Protein AF-A0A9D2L9Q8-F1 (afdb_monomer)

Foldseek 3Di:
DQEKEFEPPDDPVVVVVVVVVCVVVVHWYFHDHAQCVVQVVVVHRGHGMDDDPDNVVSVVVVVVVPPPDGDRPPPD

pLDDT: mean 82.87, std 16.71, range [31.78, 94.69]

Secondary structure (DSSP, 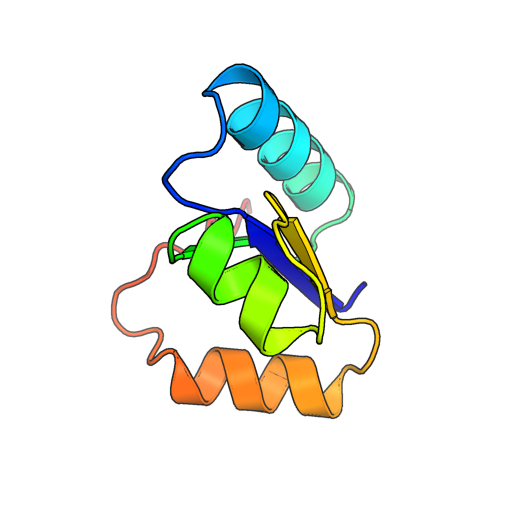8-state):
--EEEE-TTS-HHHHHHHHHHHHHHT--EEE-S-HHHHHHHTTSS--SEEEE--HHHHHHHHHHTT-SSS------

Radius of gyration: 11.92 Å; Cα contacts (8 Å, |Δi|>4): 110; chains: 1; bounding box: 26×24×36 Å

Mean predicted aligned error: 6.33 Å

InterPro domains:
  IPR004038 Ribosomal protein eL8/eL30/eS12/Gadd45 [PF01248] (2-60)
  IPR029064 Ribosomal protein eL30-like superfamily [G3DSA:3.30.1330.30] (1-67)
  IPR029064 Ribosomal protein eL30-like superfamily [SSF55315] (2-65)

Structure (mmCIF, N/CA/C/O backbone):
data_AF-A0A9D2L9Q8-F1
#
_entry.id   AF-A0A9D2L9Q8-F1
#
loop_
_atom_site.group_PDB
_atom_site.id
_atom_site.type_symbol
_atom_site.label_atom_id
_atom_site.label_alt_id
_atom_site.label_comp_id
_atom_site.label_asym_id
_atom_site.label_entity_id
_atom_site.label_seq_id
_atom_site.pdbx_PDB_ins_code
_atom_site.Cartn_x
_atom_site.Cartn_y
_atom_site.Cartn_z
_atom_site.occupancy
_atom_site.B_iso_or_equiv
_atom_site.auth_seq_id
_atom_site.auth_comp_id
_atom_site.auth_asym_id
_atom_site.auth_atom_id
_atom_site.pdbx_PDB_model_num
ATOM 1 N N . SER A 1 1 ? -9.564 2.299 1.889 1.00 80.00 1 SER A N 1
ATOM 2 C CA . SER A 1 1 ? -8.526 1.253 1.837 1.00 80.00 1 SER A CA 1
ATOM 3 C C . SER A 1 1 ? -8.547 0.390 3.082 1.00 80.00 1 SER A C 1
ATOM 5 O O . SER A 1 1 ? -8.554 0.920 4.187 1.00 80.00 1 SER A O 1
ATOM 7 N N . HIS A 1 2 ? -8.550 -0.930 2.902 1.00 90.00 2 HIS A N 1
ATOM 8 C CA . HIS A 1 2 ? -8.521 -1.931 3.973 1.00 90.00 2 HIS A CA 1
ATOM 9 C C . HIS A 1 2 ? -7.149 -2.589 4.160 1.00 90.00 2 HIS A C 1
ATOM 11 O O . HIS A 1 2 ? -6.899 -3.149 5.220 1.00 90.00 2 HIS A O 1
ATOM 17 N N . LEU A 1 3 ? -6.266 -2.516 3.160 1.00 89.88 3 LEU A N 1
ATOM 18 C CA . LEU A 1 3 ? -4.878 -2.980 3.222 1.00 89.88 3 LEU A CA 1
ATOM 19 C C . LEU A 1 3 ? -4.033 -2.168 2.240 1.00 89.88 3 LEU A C 1
ATOM 21 O O . LEU A 1 3 ? -4.483 -1.874 1.133 1.00 89.88 3 LEU A O 1
ATOM 25 N N . VAL A 1 4 ? -2.813 -1.816 2.633 1.00 91.62 4 VAL A N 1
ATOM 26 C CA . VAL A 1 4 ? -1.830 -1.170 1.758 1.00 91.62 4 VAL A CA 1
ATOM 27 C C . VAL A 1 4 ? -0.602 -2.063 1.649 1.00 91.62 4 VAL A C 1
ATOM 29 O O . VAL A 1 4 ? -0.076 -2.518 2.659 1.00 91.62 4 VAL A O 1
ATOM 32 N N . ILE A 1 5 ? -0.124 -2.298 0.430 1.00 91.25 5 ILE A N 1
ATOM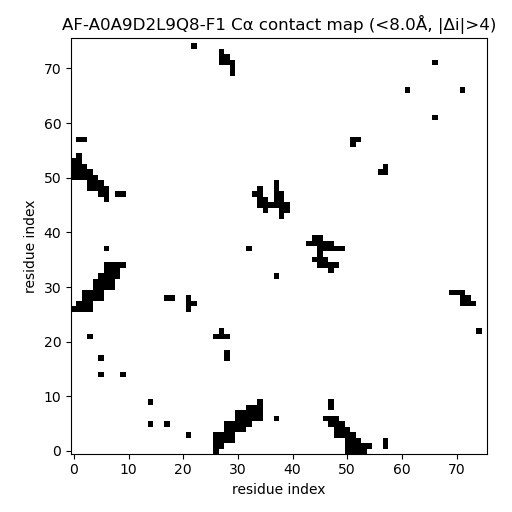 33 C CA . ILE A 1 5 ? 1.131 -3.013 0.184 1.00 91.25 5 ILE A CA 1
ATOM 34 C C . ILE A 1 5 ? 2.091 -2.055 -0.504 1.00 91.25 5 ILE A C 1
ATOM 36 O O . ILE A 1 5 ? 1.721 -1.364 -1.452 1.00 91.25 5 ILE A O 1
ATOM 40 N N . VAL A 1 6 ? 3.321 -1.982 -0.022 1.00 92.38 6 VAL A N 1
ATOM 41 C CA . VAL A 1 6 ? 4.382 -1.160 -0.604 1.00 92.38 6 VAL A CA 1
ATOM 42 C C . VAL A 1 6 ? 5.538 -2.077 -0.970 1.00 92.38 6 VAL A C 1
ATOM 44 O O . VAL A 1 6 ? 5.884 -2.976 -0.212 1.00 92.38 6 VAL A O 1
ATOM 47 N N . SER A 1 7 ? 6.140 -1.854 -2.132 1.00 93.31 7 SER A N 1
ATOM 48 C CA . SER A 1 7 ? 7.292 -2.638 -2.567 1.00 93.31 7 SER A CA 1
ATOM 49 C C . SER A 1 7 ? 8.473 -2.449 -1.613 1.00 93.31 7 SER A C 1
ATOM 51 O O . SER A 1 7 ? 8.745 -1.343 -1.132 1.00 93.31 7 SER A O 1
ATOM 53 N N . GLU A 1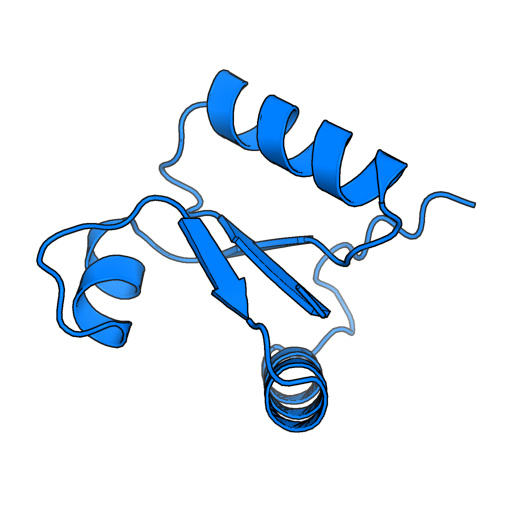 8 ? 9.237 -3.513 -1.400 1.00 90.38 8 GLU A N 1
ATOM 54 C CA . GLU A 1 8 ? 10.490 -3.471 -0.646 1.00 90.38 8 GLU A CA 1
ATOM 55 C C . GLU A 1 8 ? 11.566 -2.626 -1.350 1.00 90.38 8 GLU A C 1
ATOM 57 O O . GLU A 1 8 ? 12.441 -2.069 -0.688 1.00 90.38 8 GLU A O 1
ATOM 62 N N . GLU A 1 9 ? 11.447 -2.416 -2.662 1.00 92.75 9 GLU A N 1
ATOM 63 C CA . GLU A 1 9 ? 12.314 -1.540 -3.461 1.00 92.75 9 GLU A CA 1
ATOM 64 C C . GLU A 1 9 ? 11.839 -0.076 -3.496 1.00 92.75 9 GLU A C 1
ATOM 66 O O . GLU A 1 9 ? 12.409 0.779 -4.192 1.00 92.75 9 GLU A O 1
ATOM 71 N N . ALA A 1 10 ? 10.744 0.250 -2.803 1.00 90.25 10 ALA A N 1
ATOM 72 C CA . ALA A 1 10 ? 10.355 1.640 -2.607 1.00 90.25 10 ALA A CA 1
ATOM 73 C C . ALA A 1 10 ? 11.431 2.381 -1.793 1.00 90.25 10 ALA A C 1
ATOM 75 O O . ALA A 1 10 ? 12.098 1.798 -0.938 1.00 90.25 10 ALA A O 1
ATOM 76 N N . SER A 1 11 ? 11.593 3.683 -2.041 1.00 91.75 11 SER A N 1
ATOM 77 C CA . SER A 1 11 ? 12.541 4.489 -1.268 1.00 91.75 11 SER A CA 1
ATOM 78 C C . SER A 1 11 ? 12.107 4.590 0.195 1.00 91.75 11 SER A C 1
ATOM 80 O O . SER A 1 11 ? 10.914 4.510 0.509 1.00 91.75 11 SER A O 1
ATOM 82 N N . ASP A 1 12 ? 13.056 4.832 1.099 1.00 91.88 12 ASP A N 1
ATOM 83 C CA . ASP A 1 12 ? 12.753 4.975 2.527 1.00 91.88 12 ASP A CA 1
ATOM 84 C C . ASP A 1 12 ? 11.769 6.114 2.803 1.00 91.88 12 ASP A C 1
ATOM 86 O O . ASP A 1 12 ? 10.901 5.989 3.666 1.00 91.88 12 ASP A O 1
ATOM 90 N N . ASN A 1 13 ? 11.848 7.204 2.032 1.00 91.50 13 ASN A N 1
ATOM 91 C CA . ASN A 1 13 ? 10.883 8.299 2.115 1.00 91.50 13 ASN A CA 1
ATOM 92 C C . ASN A 1 13 ? 9.471 7.829 1.755 1.00 91.50 13 ASN A C 1
ATOM 94 O O . ASN A 1 13 ? 8.523 8.165 2.461 1.00 91.50 13 ASN A O 1
ATOM 98 N N . THR A 1 14 ? 9.324 7.026 0.697 1.00 88.06 14 THR A N 1
ATOM 99 C CA . THR A 1 14 ? 8.032 6.447 0.316 1.00 88.06 14 THR A CA 1
ATOM 100 C C . THR A 1 14 ? 7.522 5.511 1.406 1.00 88.06 14 THR A C 1
ATOM 102 O O . THR A 1 14 ? 6.397 5.689 1.866 1.00 88.06 14 THR A O 1
ATOM 105 N N . LYS A 1 15 ? 8.348 4.576 1.890 1.00 90.75 15 LYS A N 1
ATOM 106 C CA . LYS A 1 15 ? 7.960 3.657 2.972 1.00 90.75 15 LYS A CA 1
ATOM 107 C C . LYS A 1 15 ? 7.498 4.424 4.211 1.00 90.75 15 LYS A C 1
ATOM 109 O O . LYS A 1 15 ? 6.398 4.186 4.690 1.00 90.75 15 LYS A O 1
ATOM 114 N N . LYS A 1 16 ? 8.271 5.413 4.673 1.00 92.62 16 LYS A N 1
ATOM 115 C CA . LYS A 1 16 ? 7.906 6.262 5.821 1.00 92.62 16 LYS A CA 1
ATOM 116 C C . LYS A 1 16 ? 6.607 7.030 5.596 1.00 92.62 16 LYS A C 1
ATOM 118 O O . LYS A 1 16 ? 5.768 7.059 6.489 1.00 92.62 16 LYS A O 1
ATOM 123 N N . MET A 1 17 ? 6.425 7.636 4.423 1.00 92.75 17 MET A N 1
ATOM 124 C CA . MET A 1 17 ? 5.207 8.382 4.100 1.00 92.75 17 MET A CA 1
ATOM 125 C C . MET A 1 17 ? 3.969 7.480 4.164 1.00 92.75 17 MET A C 1
ATOM 127 O O . MET A 1 17 ? 2.987 7.838 4.813 1.00 92.75 17 MET A O 1
ATOM 131 N N . PHE A 1 18 ? 4.026 6.297 3.542 1.00 90.38 18 PHE A N 1
ATOM 132 C CA . PHE A 1 18 ? 2.916 5.345 3.563 1.00 90.38 18 PHE A CA 1
ATOM 133 C C . PHE A 1 18 ? 2.678 4.777 4.962 1.00 90.38 18 PHE A C 1
ATOM 135 O O . PHE A 1 18 ? 1.528 4.729 5.388 1.00 90.38 18 PHE A O 1
ATOM 142 N N . THR A 1 19 ? 3.729 4.430 5.710 1.00 89.31 19 THR A N 1
ATOM 143 C CA . THR A 1 19 ? 3.605 3.969 7.100 1.00 89.31 19 THR A CA 1
ATOM 144 C C . THR A 1 19 ? 2.959 5.028 7.987 1.00 89.31 19 THR A C 1
ATOM 146 O O . THR A 1 19 ? 2.028 4.709 8.717 1.00 89.31 19 THR A O 1
ATOM 149 N N . ASN A 1 20 ? 3.378 6.294 7.891 1.00 91.69 20 ASN A N 1
ATOM 150 C CA . ASN A 1 20 ? 2.798 7.382 8.682 1.00 91.69 20 ASN A CA 1
ATOM 151 C C . ASN A 1 20 ? 1.313 7.593 8.361 1.00 91.69 20 ASN A C 1
ATOM 153 O O . ASN A 1 20 ? 0.506 7.789 9.267 1.00 91.69 20 ASN A O 1
ATOM 157 N N . MET A 1 21 ? 0.941 7.529 7.080 1.00 89.75 21 MET A N 1
ATOM 158 C CA . MET A 1 21 ? -0.461 7.643 6.676 1.00 89.75 21 MET A CA 1
ATOM 159 C C . MET A 1 21 ? -1.288 6.452 7.148 1.00 89.75 21 MET A C 1
ATOM 161 O O . MET A 1 21 ? -2.346 6.638 7.742 1.00 89.75 21 MET A O 1
ATOM 165 N N . CYS A 1 22 ? -0.791 5.234 6.956 1.00 88.94 22 CYS A N 1
ATOM 166 C CA . CYS A 1 22 ? -1.475 4.022 7.392 1.00 88.94 22 CYS A CA 1
ATOM 167 C C . CYS A 1 22 ? -1.633 3.976 8.919 1.00 88.94 22 CYS A C 1
ATOM 169 O O . CYS A 1 22 ? -2.707 3.625 9.400 1.00 88.94 22 CYS A O 1
ATOM 171 N N . ALA A 1 23 ? -0.631 4.431 9.676 1.00 89.25 23 ALA A N 1
ATOM 172 C CA . ALA A 1 23 ? -0.714 4.566 11.129 1.00 89.25 23 ALA A CA 1
ATOM 173 C C . ALA A 1 23 ? -1.787 5.584 11.555 1.00 89.25 23 ALA A C 1
ATOM 175 O O . ALA A 1 23 ? -2.587 5.298 12.443 1.00 89.25 23 ALA A O 1
ATOM 176 N N . TYR A 1 24 ? -1.856 6.745 10.892 1.00 89.38 24 TYR A N 1
ATOM 177 C CA . TYR A 1 24 ? -2.860 7.773 11.189 1.00 89.38 24 TYR A CA 1
ATOM 178 C C . TYR A 1 24 ? -4.294 7.297 10.905 1.00 89.38 24 TYR A C 1
ATOM 180 O O . TYR A 1 24 ? -5.183 7.462 11.740 1.00 89.38 24 TYR A O 1
ATOM 188 N N . TYR A 1 25 ? -4.518 6.665 9.750 1.00 87.62 25 TYR A N 1
ATOM 189 C CA . TYR A 1 25 ? -5.834 6.158 9.343 1.00 87.62 25 TYR A CA 1
ATOM 190 C C . TYR A 1 25 ? -6.159 4.762 9.902 1.00 87.62 25 TYR A C 1
ATOM 192 O O . TYR A 1 25 ? -7.240 4.243 9.629 1.00 87.62 25 TYR A O 1
ATOM 200 N N . LYS A 1 26 ? -5.251 4.161 10.687 1.00 88.00 26 LYS A N 1
ATOM 201 C CA . LYS A 1 26 ? -5.360 2.802 11.250 1.00 88.00 26 LYS A CA 1
ATOM 202 C C . LYS A 1 26 ? -5.637 1.730 10.190 1.00 88.00 26 LYS A C 1
ATOM 204 O O . LYS A 1 26 ? -6.467 0.843 10.378 1.00 88.00 26 LYS A O 1
ATOM 209 N N . VAL A 1 27 ? -4.936 1.826 9.065 1.00 88.06 27 VAL A N 1
ATOM 210 C CA . VAL A 1 27 ? -5.000 0.859 7.964 1.00 88.06 27 VAL A CA 1
ATOM 211 C C . VAL A 1 27 ? -3.753 -0.028 8.028 1.00 88.06 27 VAL A C 1
ATOM 213 O O . VAL A 1 27 ? -2.656 0.500 8.204 1.00 88.06 27 VAL A 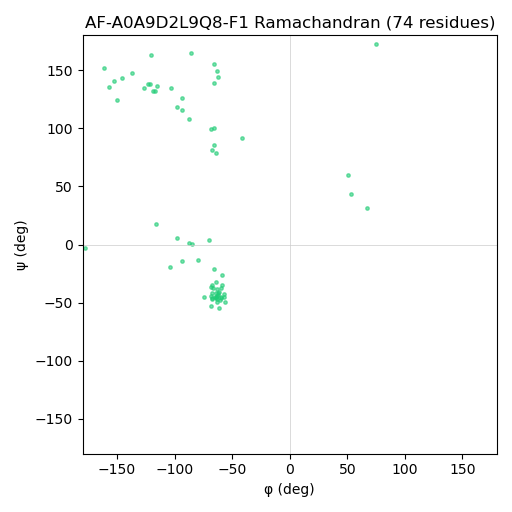O 1
ATOM 216 N N . PRO A 1 28 ? -3.869 -1.358 7.888 1.00 86.00 28 PRO A N 1
ATOM 217 C CA . PRO A 1 28 ? -2.703 -2.230 7.872 1.00 86.00 28 PRO A CA 1
ATOM 218 C C . PRO A 1 28 ? -1.839 -1.968 6.634 1.00 86.00 28 PRO A C 1
ATOM 220 O O . PRO A 1 28 ? -2.346 -1.792 5.521 1.00 86.00 28 PRO A O 1
ATOM 223 N N . ILE A 1 29 ? -0.524 -1.969 6.844 1.00 88.62 29 ILE A N 1
ATOM 224 C CA . ILE A 1 29 ? 0.490 -1.801 5.804 1.00 88.62 29 ILE A CA 1
ATOM 225 C C . ILE A 1 29 ? 1.440 -2.998 5.796 1.00 88.62 29 ILE A C 1
ATOM 227 O O . ILE A 1 29 ? 1.867 -3.460 6.852 1.00 88.62 29 ILE A O 1
ATOM 231 N N . VAL A 1 30 ? 1.791 -3.475 4.603 1.00 87.44 30 VAL A N 1
ATOM 232 C CA . VAL A 1 30 ? 2.748 -4.564 4.387 1.00 87.44 30 VAL A CA 1
ATOM 233 C C . VAL A 1 30 ? 3.825 -4.099 3.411 1.00 87.44 30 VAL A C 1
ATOM 235 O O . VAL A 1 30 ? 3.521 -3.484 2.390 1.00 87.44 30 VAL A O 1
ATOM 238 N N . LEU A 1 31 ? 5.088 -4.384 3.721 1.00 89.62 31 LEU A N 1
ATOM 239 C CA . LEU A 1 31 ? 6.183 -4.255 2.762 1.00 89.62 31 LEU A CA 1
ATOM 240 C C . LEU A 1 31 ? 6.382 -5.613 2.092 1.00 89.62 31 LEU A C 1
ATOM 242 O O . LEU A 1 31 ? 6.675 -6.579 2.791 1.00 89.62 31 LEU A O 1
ATOM 246 N N . PHE A 1 32 ? 6.156 -5.704 0.783 1.00 88.12 32 PHE A N 1
ATOM 247 C CA . PHE A 1 32 ? 6.250 -6.973 0.066 1.00 88.12 32 PHE A CA 1
ATOM 248 C C . PHE A 1 32 ? 6.518 -6.773 -1.425 1.00 88.12 32 PHE A C 1
ATOM 250 O O . PHE A 1 32 ? 5.851 -5.962 -2.076 1.00 88.12 32 PHE A O 1
ATOM 257 N N . GLY A 1 33 ? 7.448 -7.567 -1.956 1.00 88.75 33 GLY A N 1
ATOM 258 C CA . GLY A 1 33 ? 7.683 -7.717 -3.388 1.00 88.75 33 GLY A CA 1
ATOM 259 C C . GLY A 1 33 ? 8.411 -6.543 -4.043 1.00 88.75 33 GLY A C 1
ATOM 260 O O . GLY A 1 33 ? 8.648 -5.475 -3.461 1.00 88.75 33 GLY A O 1
ATOM 261 N N . THR A 1 34 ? 8.764 -6.748 -5.303 1.00 92.88 34 THR A N 1
ATOM 262 C CA . THR A 1 34 ? 9.421 -5.769 -6.178 1.00 92.88 34 THR A CA 1
ATOM 263 C C . THR A 1 34 ? 8.410 -4.851 -6.863 1.00 92.88 34 THR A C 1
ATOM 265 O O . THR A 1 34 ? 7.207 -5.122 -6.902 1.00 92.88 34 THR A O 1
ATOM 268 N N . LYS A 1 35 ? 8.877 -3.730 -7.425 1.00 92.88 35 LYS A N 1
ATOM 269 C CA . LYS A 1 35 ? 7.981 -2.820 -8.168 1.00 92.88 35 LYS A CA 1
ATOM 270 C C . LYS A 1 35 ? 7.404 -3.484 -9.415 1.00 92.88 35 LYS A C 1
ATOM 272 O O . LYS A 1 35 ? 6.290 -3.143 -9.812 1.00 92.88 35 LYS A O 1
ATOM 277 N N . ASP A 1 36 ? 8.174 -4.378 -10.022 1.00 94.69 36 ASP A N 1
ATOM 278 C CA . ASP A 1 36 ? 7.780 -5.148 -11.198 1.00 94.69 36 ASP A CA 1
ATOM 279 C C . ASP A 1 36 ? 6.680 -6.154 -10.838 1.00 94.69 36 ASP A C 1
ATOM 281 O O . ASP A 1 36 ? 5.589 -6.074 -11.392 1.00 94.69 36 ASP A O 1
ATOM 285 N N . GLU A 1 37 ? 6.888 -6.983 -9.808 1.00 91.81 37 GLU A N 1
ATOM 286 C CA . GLU A 1 37 ? 5.893 -7.968 -9.356 1.00 91.81 37 GLU A CA 1
ATOM 287 C C . GLU A 1 37 ? 4.560 -7.314 -8.978 1.00 91.81 37 GLU A C 1
ATOM 289 O O . GLU A 1 37 ? 3.492 -7.779 -9.384 1.00 91.81 37 GLU A O 1
ATOM 294 N N . LEU A 1 38 ? 4.609 -6.204 -8.231 1.00 91.31 38 LEU A N 1
ATOM 295 C CA . LEU A 1 38 ? 3.403 -5.462 -7.863 1.00 91.31 38 LEU A CA 1
ATOM 296 C C . LEU A 1 38 ? 2.731 -4.814 -9.079 1.00 91.31 38 LEU A C 1
ATOM 298 O O . LEU A 1 38 ? 1.502 -4.765 -9.150 1.00 91.31 38 LEU A O 1
ATOM 302 N N . GLY A 1 39 ? 3.51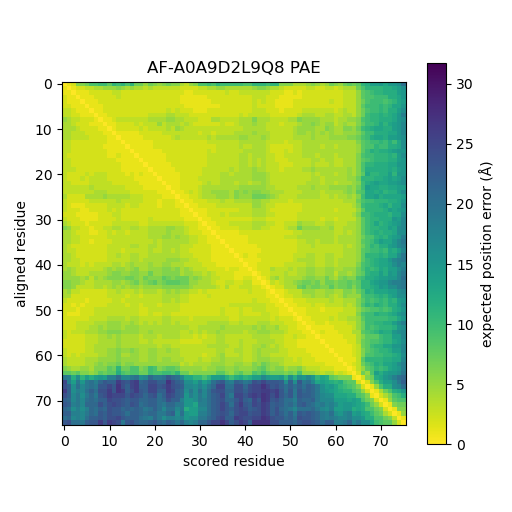8 -4.304 -10.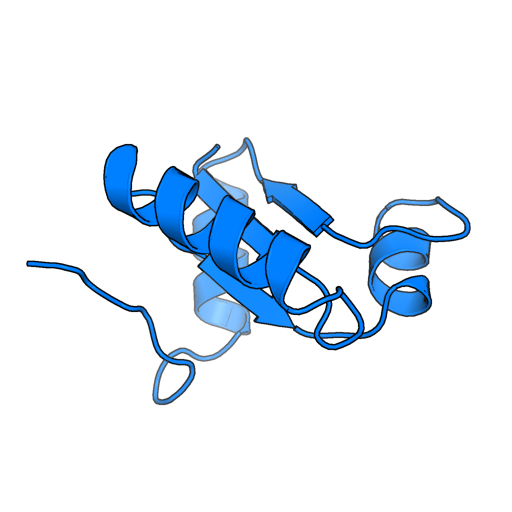030 1.00 92.69 39 GLY A N 1
ATOM 303 C CA . GLY A 1 39 ? 3.007 -3.776 -11.291 1.00 92.69 39 GLY A CA 1
ATOM 304 C C . GLY A 1 39 ? 2.285 -4.861 -12.079 1.00 92.69 39 GLY A C 1
ATOM 305 O O . GLY A 1 39 ? 1.103 -4.709 -12.398 1.00 92.69 39 GLY A O 1
ATOM 306 N N . HIS A 1 40 ? 2.971 -5.973 -12.327 1.00 93.62 40 HIS A N 1
ATOM 307 C CA . HIS A 1 40 ? 2.490 -7.078 -13.140 1.00 93.62 40 HIS A CA 1
ATOM 308 C C . HIS A 1 40 ? 1.223 -7.709 -12.554 1.00 93.62 40 HIS A C 1
ATOM 310 O O . HIS A 1 40 ? 0.257 -7.938 -13.282 1.00 93.62 40 HIS A O 1
ATOM 316 N N . ALA A 1 41 ? 1.165 -7.879 -11.227 1.00 88.88 41 ALA A N 1
ATOM 317 C CA . ALA A 1 41 ? -0.027 -8.358 -10.525 1.00 88.88 41 ALA A CA 1
ATOM 318 C C . ALA A 1 41 ? -1.262 -7.456 -10.732 1.00 88.88 41 ALA A C 1
ATOM 320 O O . ALA A 1 41 ? -2.395 -7.928 -10.664 1.00 88.88 41 ALA A O 1
ATOM 321 N N . MET A 1 42 ? -1.056 -6.165 -11.010 1.00 89.19 42 MET A N 1
ATOM 322 C CA . MET A 1 42 ? -2.112 -5.192 -11.312 1.00 89.19 42 MET A CA 1
ATOM 323 C C . MET A 1 42 ? -2.315 -4.947 -12.820 1.00 89.19 42 MET A C 1
ATOM 325 O O . MET A 1 42 ? -3.066 -4.042 -13.194 1.00 89.19 42 MET A O 1
ATOM 329 N N . GLY A 1 43 ? -1.636 -5.695 -13.697 1.00 91.56 43 GLY A N 1
ATOM 330 C CA . GLY A 1 43 ? -1.661 -5.459 -15.145 1.00 91.56 43 GLY A CA 1
ATOM 331 C C . GLY A 1 43 ? -0.989 -4.142 -15.556 1.00 91.56 43 GLY A C 1
ATOM 332 O O . GLY A 1 43 ? -1.422 -3.480 -16.503 1.00 91.56 43 GLY A O 1
ATOM 333 N N . LYS A 1 44 ? 0.029 -3.716 -14.805 1.00 92.25 44 LYS A N 1
ATOM 334 C CA . LYS A 1 44 ? 0.868 -2.538 -15.062 1.00 92.25 44 LYS A CA 1
ATOM 335 C C . LYS A 1 44 ? 2.329 -2.958 -15.209 1.00 92.25 44 LYS A C 1
ATOM 337 O O . LYS A 1 44 ? 2.709 -4.046 -14.807 1.00 92.25 44 LYS A O 1
ATOM 342 N N . GLU A 1 45 ? 3.146 -2.083 -15.783 1.00 88.75 45 GLU A N 1
ATOM 343 C CA . GLU A 1 45 ? 4.575 -2.360 -15.970 1.00 88.75 45 GLU A CA 1
ATOM 344 C C . GLU A 1 45 ? 5.349 -2.253 -14.648 1.00 88.75 45 GLU A C 1
ATOM 346 O O . GLU A 1 45 ? 6.111 -3.140 -14.300 1.00 88.75 45 GLU A O 1
ATOM 351 N N . PHE A 1 46 ? 5.097 -1.210 -13.852 1.00 90.88 46 PHE A N 1
ATOM 352 C CA . PHE A 1 46 ? 5.714 -1.052 -12.536 1.00 90.88 46 PHE A CA 1
ATOM 353 C C . PHE A 1 46 ? 4.762 -0.376 -11.555 1.00 90.88 46 PHE A C 1
ATOM 355 O O . PHE A 1 46 ? 4.029 0.560 -11.896 1.00 90.88 46 PHE A O 1
ATOM 362 N N . ARG A 1 47 ? 4.805 -0.798 -10.289 1.00 91.44 47 ARG A N 1
ATOM 363 C CA . ARG A 1 47 ? 4.094 -0.113 -9.214 1.00 91.44 47 ARG A CA 1
ATOM 364 C C . ARG A 1 47 ? 4.806 -0.252 -7.873 1.00 91.44 47 ARG A C 1
ATOM 366 O O . ARG A 1 47 ? 5.014 -1.335 -7.361 1.00 91.44 47 ARG A O 1
ATOM 373 N N . ALA A 1 48 ? 5.113 0.882 -7.245 1.00 91.19 48 ALA A N 1
ATOM 374 C CA . ALA A 1 48 ? 5.762 0.889 -5.930 1.00 91.19 48 ALA A CA 1
ATOM 375 C C . ALA A 1 48 ? 4.818 0.646 -4.740 1.00 91.19 48 ALA A C 1
ATOM 377 O O . ALA A 1 48 ? 5.296 0.431 -3.631 1.00 91.19 48 ALA A O 1
ATOM 378 N N . SER A 1 49 ? 3.502 0.723 -4.938 1.00 92.12 49 SER A N 1
ATOM 379 C CA . SER A 1 49 ? 2.510 0.526 -3.880 1.00 92.12 49 SER A CA 1
ATOM 380 C C . SER A 1 49 ? 1.123 0.224 -4.436 1.00 92.12 49 SER A C 1
ATOM 382 O O . SER A 1 49 ? 0.767 0.704 -5.509 1.00 92.12 49 SER A O 1
ATOM 384 N N . LEU A 1 50 ? 0.310 -0.507 -3.688 1.00 91.06 50 LEU A N 1
ATOM 385 C CA . LEU A 1 50 ? -1.079 -0.798 -4.020 1.00 91.06 50 LEU A CA 1
ATOM 386 C C . LEU A 1 50 ? -1.962 -0.657 -2.779 1.00 91.06 50 LEU A C 1
ATOM 388 O O . LEU A 1 50 ? -1.525 -0.920 -1.658 1.00 91.06 50 LEU A O 1
ATOM 392 N N . SER A 1 51 ? -3.206 -0.234 -2.985 1.00 92.56 51 SER A N 1
ATOM 393 C CA . SER A 1 51 ? -4.231 -0.233 -1.947 1.00 92.56 51 SER A CA 1
ATOM 394 C C . SER A 1 51 ? -5.336 -1.206 -2.329 1.00 92.56 51 SER A C 1
ATOM 396 O O . SER A 1 51 ? -5.769 -1.268 -3.479 1.00 92.56 51 SER A O 1
ATOM 398 N N . VAL A 1 52 ? -5.782 -1.982 -1.350 1.00 91.06 52 VAL A N 1
ATOM 399 C CA . VAL A 1 52 ? -6.930 -2.869 -1.480 1.00 91.06 52 VAL A CA 1
ATOM 400 C C . VAL A 1 52 ? -8.139 -2.155 -0.891 1.00 91.06 52 VAL A C 1
ATOM 402 O O . VAL A 1 52 ? -8.157 -1.822 0.296 1.00 91.06 52 VAL A O 1
ATOM 405 N N . GLU A 1 53 ? -9.146 -1.902 -1.724 1.00 92.31 53 GLU A N 1
ATOM 406 C CA . GLU A 1 53 ? -10.380 -1.212 -1.323 1.00 92.31 53 GLU A CA 1
ATOM 407 C C . GLU A 1 53 ? -11.504 -2.169 -0.918 1.00 92.31 53 GLU A C 1
ATOM 409 O O . GLU A 1 53 ? -12.460 -1.734 -0.287 1.00 92.31 53 GLU A O 1
ATOM 414 N N . ASP A 1 54 ? -11.385 -3.463 -1.224 1.00 92.69 54 ASP A N 1
ATOM 415 C CA . ASP A 1 54 ? -12.353 -4.476 -0.806 1.00 92.69 54 ASP A CA 1
ATOM 416 C C 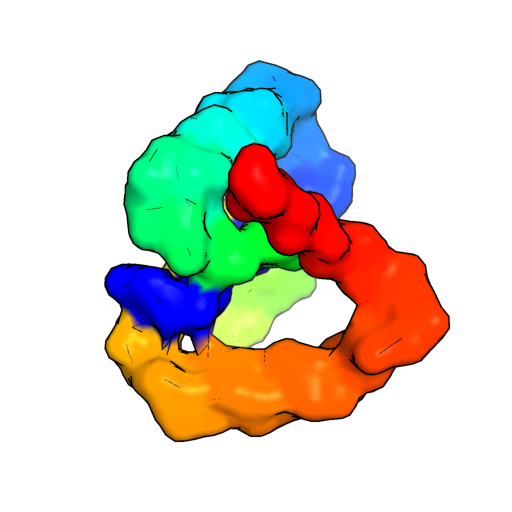. ASP A 1 54 ? -11.929 -5.148 0.510 1.00 92.69 54 ASP A C 1
ATOM 418 O O . ASP A 1 54 ? -10.820 -5.673 0.637 1.00 92.69 54 ASP A O 1
ATOM 422 N N . ALA A 1 55 ? -12.819 -5.142 1.503 1.00 88.62 55 ALA A N 1
ATOM 423 C CA . ALA A 1 55 ? -12.538 -5.690 2.828 1.00 88.62 55 ALA A CA 1
ATOM 424 C C . ALA A 1 55 ? -12.388 -7.220 2.830 1.00 88.62 55 ALA A C 1
ATOM 426 O O . ALA A 1 55 ? -11.568 -7.758 3.579 1.00 88.62 55 ALA A O 1
ATOM 427 N N . GLY A 1 56 ? -13.175 -7.928 2.012 1.00 90.88 56 GLY A N 1
ATOM 428 C CA . GLY A 1 56 ? -13.131 -9.386 1.919 1.00 90.88 56 GLY A CA 1
ATOM 429 C C . GLY A 1 56 ? -11.812 -9.854 1.317 1.00 90.88 56 GLY A C 1
ATOM 430 O O . GLY A 1 56 ? -11.132 -10.709 1.884 1.00 90.88 56 GLY A O 1
ATOM 431 N N . PHE A 1 57 ? -11.403 -9.212 0.225 1.00 89.31 57 PHE A N 1
ATOM 432 C CA . PHE A 1 57 ? -10.144 -9.472 -0.448 1.00 89.31 57 PHE A CA 1
ATOM 433 C C . PHE A 1 57 ? -8.949 -9.119 0.436 1.00 89.31 57 PHE A C 1
ATOM 435 O O . PHE A 1 57 ? -8.053 -9.944 0.592 1.00 89.31 57 PHE A O 1
ATOM 442 N N . ALA A 1 58 ? -8.966 -7.959 1.104 1.00 88.44 58 ALA A N 1
ATOM 443 C CA . ALA A 1 58 ? -7.920 -7.580 2.055 1.00 88.44 58 ALA A CA 1
ATOM 444 C C . ALA A 1 58 ? -7.754 -8.623 3.173 1.00 88.44 58 ALA A C 1
ATOM 446 O O . ALA A 1 58 ? -6.630 -9.006 3.500 1.00 88.44 58 ALA A O 1
ATOM 447 N N . LYS A 1 59 ? -8.864 -9.134 3.720 1.00 86.50 59 LYS A N 1
ATOM 448 C CA . LYS A 1 59 ? -8.847 -10.178 4.753 1.00 86.50 59 LYS A CA 1
ATOM 449 C C . LYS A 1 59 ? -8.258 -11.491 4.234 1.00 86.50 59 LYS A C 1
ATOM 451 O O . LYS A 1 59 ? -7.430 -12.093 4.915 1.00 86.50 59 LYS A O 1
ATOM 456 N N . SER A 1 60 ? -8.655 -11.928 3.040 1.00 88.31 60 SER A N 1
ATOM 457 C CA . SER A 1 60 ? -8.109 -13.133 2.406 1.00 88.31 60 SER A CA 1
ATOM 458 C C . SER A 1 60 ? -6.622 -12.991 2.083 1.00 88.31 60 SER A C 1
ATOM 460 O O . SER A 1 60 ? -5.858 -13.915 2.348 1.00 88.31 60 SER A O 1
ATOM 462 N N . MET A 1 61 ? -6.191 -11.834 1.571 1.00 85.56 61 MET A N 1
ATOM 463 C CA . MET A 1 61 ? -4.779 -11.555 1.295 1.00 85.56 61 MET A CA 1
ATOM 464 C C . MET A 1 61 ? -3.948 -11.555 2.576 1.00 85.56 61 MET A C 1
ATOM 466 O O . MET A 1 61 ? -2.923 -12.225 2.625 1.00 85.56 61 MET A O 1
ATOM 470 N N . ALA A 1 62 ? -4.409 -10.877 3.630 1.00 80.50 62 ALA A N 1
ATOM 471 C CA . ALA A 1 62 ? -3.725 -10.870 4.921 1.00 80.50 62 ALA A CA 1
ATOM 472 C C . ALA A 1 62 ? -3.599 -12.283 5.521 1.00 80.50 62 ALA A C 1
ATOM 474 O O . ALA A 1 62 ? -2.563 -12.618 6.092 1.00 80.50 62 ALA A O 1
ATOM 475 N N . ALA A 1 63 ? -4.619 -13.132 5.352 1.00 81.69 63 ALA A N 1
ATOM 476 C CA . ALA A 1 63 ? -4.570 -14.529 5.781 1.00 81.69 63 ALA A CA 1
ATOM 477 C C . ALA A 1 63 ? -3.572 -15.366 4.956 1.00 81.69 63 ALA A C 1
ATOM 479 O O . ALA A 1 63 ? -2.792 -16.121 5.531 1.00 81.69 63 ALA A O 1
ATOM 480 N N . LEU A 1 64 ? -3.559 -15.214 3.624 1.00 78.56 64 LEU A N 1
ATOM 481 C CA . LEU A 1 64 ? -2.633 -15.922 2.725 1.00 78.56 64 LEU A CA 1
ATOM 482 C C . LEU A 1 64 ? -1.177 -15.487 2.913 1.00 78.56 64 LEU A C 1
ATOM 484 O O . LEU A 1 64 ? -0.273 -16.313 2.826 1.00 78.56 64 LEU A O 1
ATOM 488 N N . MET A 1 65 ? -0.953 -14.209 3.221 1.00 72.12 65 MET A N 1
ATOM 489 C CA . MET A 1 65 ? 0.364 -13.658 3.562 1.00 72.12 65 MET A CA 1
ATOM 490 C C . MET A 1 65 ? 0.881 -14.142 4.928 1.00 72.12 65 MET A C 1
ATOM 492 O O . MET A 1 65 ? 1.966 -13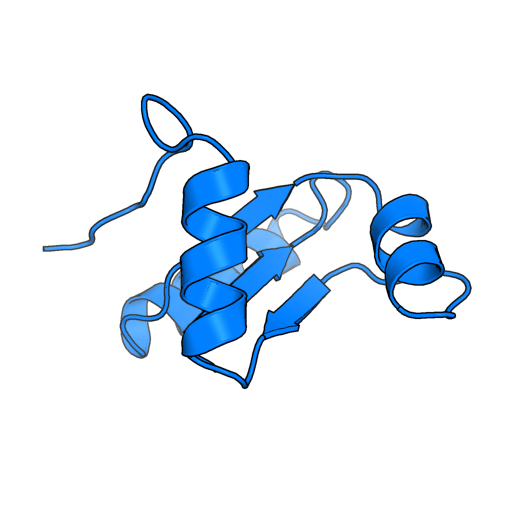.744 5.340 1.00 72.12 65 MET A O 1
ATOM 496 N N . ASN A 1 66 ? 0.141 -15.038 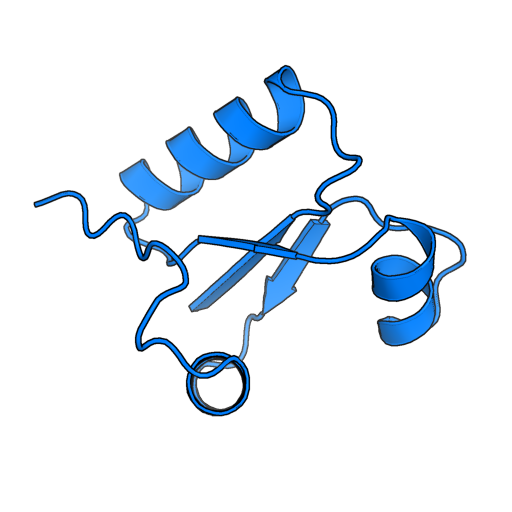5.597 1.00 55.56 66 ASN A N 1
ATOM 497 C CA . ASN A 1 66 ? 0.574 -15.834 6.740 1.00 55.56 66 ASN A CA 1
ATOM 498 C C . ASN A 1 66 ? 1.218 -14.978 7.840 1.00 55.56 66 ASN A C 1
ATOM 500 O O . ASN A 1 66 ? 2.377 -15.162 8.222 1.00 55.56 66 ASN A O 1
ATOM 504 N N . ILE A 1 67 ? 0.446 -14.026 8.371 1.00 52.91 67 ILE A N 1
ATOM 505 C CA . ILE A 1 67 ? 0.819 -13.258 9.561 1.00 52.91 67 ILE A CA 1
ATOM 506 C C . ILE A 1 67 ? 0.827 -14.202 10.778 1.00 52.91 67 ILE A C 1
ATOM 508 O O . ILE A 1 67 ? -0.116 -14.281 11.553 1.00 52.91 67 ILE A O 1
ATOM 512 N N . ASN A 1 68 ? 1.934 -14.931 10.907 1.00 45.53 68 ASN A N 1
ATOM 513 C CA . ASN A 1 68 ? 2.584 -15.327 12.155 1.00 45.53 68 ASN A CA 1
ATOM 514 C C . ASN A 1 68 ? 3.997 -14.698 12.239 1.00 45.53 68 ASN A C 1
ATOM 516 O O . ASN A 1 68 ? 4.832 -15.150 13.014 1.00 45.53 68 ASN A O 1
ATOM 520 N N . GLY A 1 69 ? 4.300 -13.660 11.443 1.00 40.91 69 GLY A N 1
ATOM 521 C CA . GLY A 1 69 ? 5.639 -13.049 11.451 1.00 40.91 69 GLY A CA 1
ATOM 522 C C . GLY A 1 69 ? 5.893 -11.838 10.547 1.00 40.91 69 GLY A C 1
ATOM 523 O O . GLY A 1 69 ? 6.982 -11.278 10.604 1.00 40.91 69 GLY A O 1
ATOM 524 N N . GLY A 1 70 ? 4.934 -11.387 9.735 1.00 39.81 70 GLY A N 1
ATOM 525 C CA . GLY A 1 70 ? 5.049 -10.100 9.045 1.00 39.81 70 GLY A CA 1
ATOM 526 C C . GLY A 1 70 ? 4.517 -9.001 9.952 1.00 39.81 70 GLY A C 1
ATOM 527 O O . GLY A 1 70 ? 3.312 -8.967 10.174 1.00 39.81 70 GLY A O 1
ATOM 528 N N . SER A 1 71 ? 5.399 -8.161 10.502 1.00 45.19 71 SER A N 1
ATOM 529 C CA . SER A 1 71 ? 5.090 -7.047 11.408 1.00 45.19 71 SER A CA 1
ATOM 530 C C . SER A 1 71 ? 3.847 -6.257 10.991 1.00 45.19 71 SER A C 1
ATOM 532 O O . SER A 1 71 ? 3.934 -5.255 10.280 1.00 45.19 71 SER A O 1
ATOM 534 N N . VAL A 1 72 ? 2.689 -6.653 11.515 1.00 45.72 72 VAL A N 1
ATOM 535 C CA . VAL A 1 72 ? 1.589 -5.726 11.728 1.00 45.72 72 VAL A CA 1
ATOM 536 C C . VAL A 1 72 ? 2.094 -4.823 12.836 1.00 45.72 72 VAL A C 1
ATOM 538 O O . VAL A 1 72 ? 2.117 -5.200 14.006 1.00 45.72 72 VAL A O 1
ATOM 541 N N . ASN A 1 73 ? 2.577 -3.642 12.456 1.00 46.97 73 ASN A N 1
ATOM 542 C CA . ASN A 1 73 ? 2.651 -2.524 13.382 1.00 46.97 73 ASN A CA 1
ATOM 543 C C . ASN A 1 73 ? 1.208 -2.177 13.767 1.00 46.97 73 ASN A C 1
ATOM 545 O O . ASN A 1 73 ? 0.600 -1.254 13.231 1.00 46.97 73 ASN A O 1
ATOM 549 N N . GLU A 1 74 ? 0.648 -2.968 14.679 1.00 37.12 74 GLU A N 1
ATOM 550 C CA . GLU A 1 74 ? -0.468 -2.580 15.521 1.00 37.12 74 GLU A CA 1
ATOM 551 C C . GLU A 1 74 ? 0.073 -1.467 16.420 1.00 37.12 74 GLU A C 1
ATOM 553 O O . GLU A 1 74 ? 0.597 -1.691 17.511 1.00 37.12 74 GLU A O 1
ATOM 558 N N . SER A 1 75 ? 0.036 -0.236 15.911 1.00 38.53 75 SER A N 1
ATOM 559 C CA . SER A 1 75 ? 0.181 0.943 16.751 1.00 38.53 75 SER A CA 1
ATOM 560 C C . SER A 1 75 ? -1.038 0.991 17.672 1.00 38.53 75 SER A C 1
ATOM 562 O O . SER A 1 75 ? -2.134 1.356 17.242 1.00 38.53 75 SER A O 1
ATOM 564 N N . LYS A 1 76 ? -0.843 0.536 18.916 1.00 31.78 76 LYS A N 1
ATOM 565 C CA . LYS A 1 76 ? -1.713 0.863 20.051 1.00 31.78 76 LYS A CA 1
ATOM 566 C C . LYS A 1 76 ? -1.789 2.372 20.252 1.00 31.78 76 LYS A C 1
ATOM 568 O O . LYS A 1 76 ? -0.742 3.035 20.077 1.00 31.78 76 LYS A O 1
#

Solvent-accessible surface area (backbone atoms only — not comparable to full-atom values): 4357 Å² total; per-residue (Å²): 106,50,29,36,40,29,17,66,75,42,52,69,68,55,52,51,53,52,50,55,50,25,62,73,72,71,32,54,59,44,77,55,58,42,31,48,58,51,5,50,78,70,80,40,78,64,29,52,60,50,70,31,72,48,61,68,59,29,52,52,49,53,56,71,68,52,70,87,78,64,74,71,80,76,79,124

Organism: NCBI:txid2838560

Sequence (76 aa):
SHLVIVSEEASDNTKKMFTNMCAYYKVPIVLFGTKDELGHAMGKEFRASLSVEDAGFAKSMAALMNINGGSVNESK

Nearest PDB structures (foldseek):
  3v7q-assembly3_C  TM=9.769E-01  e=4.870E-06  Bacillus subtilis
  3on1-assembly1_A  TM=9.701E-01  e=6.974E-05  Halalkalibacterium halodurans C-125
  5xy3-assembly1_c  TM=8.549E-01  e=1.017E-02  Trichomonas vaginalis
  3v7e-assembly1_A  TM=8.760E-01  e=1.531E-02  Bacillus subtilis
  5xy3-assembly1_G  TM=6.041E-01  e=4.884E-02  Trichomonas vaginalis